Protein AF-A0A833U355-F1 (afdb_monomer_lite)

Sequence (125 aa):
MCLQNFPCQEVERHNKPEVELKTSPELLLNPVKQADELENILTKKFLRFLSMRAEAFQVLRRKPVQGYDISFLITNYHYEDMQKHKLIDFIVQFMEDIEKEISELKMSVNTRGRLVATEFLKQFI

pLDDT: mean 73.48, std 21.96, range [26.72, 98.25]

Organism: Juglans regia (NCBI:txid51240)

Structure (mmCIF, N/CA/C/O backbone):
data_AF-A0A833U355-F1
#
_entry.id   AF-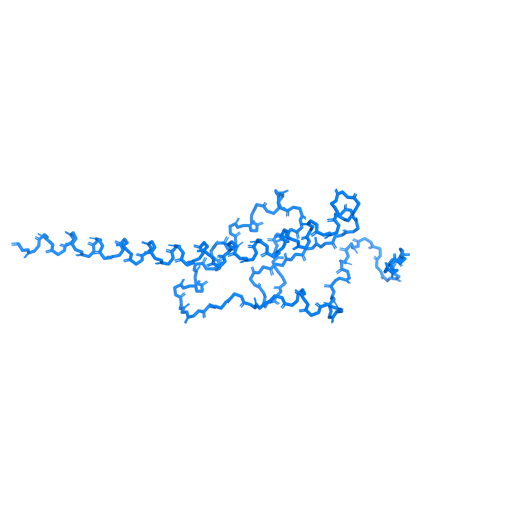A0A833U355-F1
#
loop_
_atom_site.group_PDB
_atom_site.id
_atom_site.type_symbol
_atom_site.label_atom_id
_atom_site.label_alt_id
_atom_site.label_comp_id
_atom_site.label_asym_id
_atom_site.label_entity_id
_atom_site.label_seq_id
_atom_site.pdbx_PDB_ins_code
_atom_site.Cartn_x
_atom_site.Cartn_y
_atom_site.Cartn_z
_atom_site.occupancy
_atom_site.B_iso_or_equiv
_atom_site.auth_seq_id
_atom_site.auth_comp_id
_atom_site.auth_asym_id
_atom_site.auth_atom_id
_atom_site.pdbx_PDB_model_num
ATOM 1 N N . MET A 1 1 ? 26.943 -2.137 -17.969 1.00 32.09 1 MET A N 1
ATOM 2 C CA . MET A 1 1 ? 26.145 -3.352 -17.692 1.00 32.09 1 MET A CA 1
ATOM 3 C C . MET A 1 1 ? 25.276 -3.603 -18.902 1.00 32.09 1 MET A C 1
ATOM 5 O O . MET A 1 1 ? 24.464 -2.752 -19.234 1.00 32.09 1 MET A O 1
ATOM 9 N N . CYS A 1 2 ? 25.565 -4.690 -19.607 1.00 26.72 2 CYS A N 1
ATOM 10 C CA . CYS A 1 2 ? 25.063 -4.991 -20.939 1.00 26.72 2 CYS A CA 1
ATOM 11 C C . CYS A 1 2 ? 23.703 -5.685 -20.848 1.00 26.72 2 CYS A C 1
ATOM 13 O O . CYS A 1 2 ? 23.641 -6.836 -20.430 1.00 26.72 2 CYS A O 1
ATOM 15 N N . LEU A 1 3 ? 22.639 -5.006 -21.265 1.00 37.75 3 LEU A N 1
ATOM 16 C CA . LEU A 1 3 ? 21.424 -5.662 -21.731 1.00 37.75 3 LEU A CA 1
ATOM 17 C C . LEU A 1 3 ? 21.263 -5.241 -23.191 1.00 37.75 3 LEU A C 1
ATOM 19 O O . LEU A 1 3 ? 21.013 -4.075 -23.486 1.00 37.75 3 LEU A O 1
ATOM 23 N N . GLN A 1 4 ? 21.544 -6.170 -24.104 1.00 30.98 4 GLN A N 1
ATOM 24 C CA . GLN A 1 4 ? 21.176 -6.024 -25.509 1.00 30.98 4 GLN A CA 1
ATOM 25 C C . GLN A 1 4 ? 19.670 -6.266 -25.644 1.00 30.98 4 GLN A C 1
ATOM 27 O O . GLN A 1 4 ? 19.105 -7.065 -24.901 1.00 30.98 4 GLN A O 1
ATOM 32 N N . ASN A 1 5 ? 19.035 -5.586 -26.602 1.00 35.09 5 ASN A N 1
ATOM 33 C CA . ASN A 1 5 ? 17.666 -5.876 -27.026 1.00 35.09 5 ASN A CA 1
ATOM 34 C C . ASN A 1 5 ? 17.588 -7.348 -27.460 1.00 35.09 5 ASN A C 1
ATOM 36 O O . ASN A 1 5 ? 18.090 -7.699 -28.527 1.00 35.09 5 ASN A O 1
ATOM 40 N N . PHE A 1 6 ? 16.979 -8.199 -26.637 1.00 37.41 6 PHE A N 1
ATOM 41 C CA . PHE A 1 6 ? 16.604 -9.551 -27.030 1.00 37.41 6 PHE A CA 1
ATOM 42 C C . PHE A 1 6 ? 15.165 -9.506 -27.554 1.00 37.41 6 PHE A C 1
ATOM 44 O O . PHE A 1 6 ? 14.240 -9.267 -26.776 1.00 37.41 6 PHE A O 1
ATOM 51 N N . PRO A 1 7 ? 14.938 -9.674 -28.868 1.00 31.16 7 PRO A N 1
ATOM 52 C CA . PRO A 1 7 ? 13.587 -9.841 -29.377 1.00 31.16 7 PRO A CA 1
ATOM 53 C C . PRO A 1 7 ? 13.011 -11.156 -28.830 1.00 31.16 7 PRO A C 1
ATOM 55 O O . PRO A 1 7 ? 13.600 -12.221 -29.001 1.00 31.16 7 PRO A O 1
ATOM 58 N N . CYS A 1 8 ? 11.864 -11.053 -28.153 1.00 33.50 8 CYS A N 1
ATOM 59 C CA . CYS A 1 8 ? 11.072 -12.161 -27.611 1.00 33.50 8 CYS A CA 1
ATOM 60 C C . CYS A 1 8 ? 10.928 -13.302 -28.638 1.00 33.50 8 CYS A C 1
ATOM 62 O O . CYS A 1 8 ? 10.404 -13.075 -29.728 1.00 33.50 8 CYS A O 1
ATOM 64 N N . GLN A 1 9 ? 11.382 -14.516 -28.301 1.00 38.03 9 GLN A N 1
ATOM 65 C CA . GLN A 1 9 ? 11.464 -15.638 -29.249 1.00 38.03 9 GLN A CA 1
ATOM 66 C C . GLN A 1 9 ? 10.299 -16.640 -29.217 1.00 38.03 9 GLN A C 1
ATOM 68 O O . GLN A 1 9 ? 10.327 -17.567 -30.017 1.00 38.03 9 GLN A O 1
ATOM 73 N N . GLU A 1 10 ? 9.254 -16.474 -28.392 1.00 36.31 10 GLU A N 1
ATOM 74 C CA . GLU A 1 10 ? 8.178 -17.489 -28.356 1.00 36.31 10 GLU A CA 1
ATOM 75 C C . GLU A 1 10 ? 6.722 -17.008 -28.342 1.00 36.31 10 GLU A C 1
ATOM 77 O O . GLU A 1 10 ? 5.842 -17.850 -28.492 1.00 36.31 10 GLU A O 1
ATOM 82 N N . VAL A 1 11 ? 6.387 -15.714 -28.234 1.00 34.28 11 VAL A N 1
ATOM 83 C CA . VAL A 1 11 ? 4.968 -15.307 -28.326 1.00 34.28 11 VAL A CA 1
ATOM 84 C C . VAL A 1 11 ? 4.819 -13.885 -28.868 1.00 3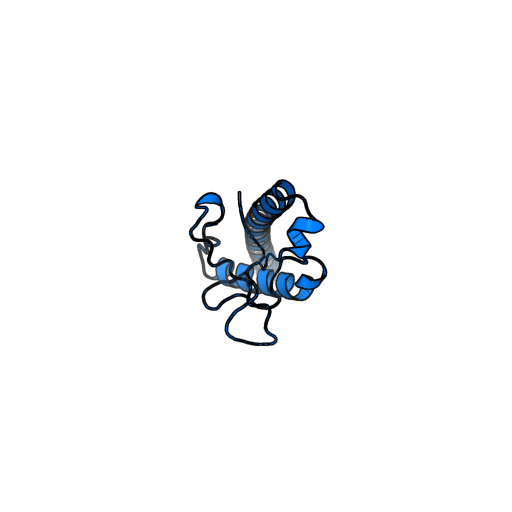4.28 11 VAL A C 1
ATOM 86 O O . VAL A 1 11 ? 5.085 -12.903 -28.171 1.00 34.28 11 VAL A O 1
ATOM 89 N N . GLU A 1 12 ? 4.327 -13.765 -30.103 1.00 31.88 12 GLU A N 1
ATOM 90 C CA . GLU A 1 12 ? 3.802 -12.510 -30.638 1.00 31.88 12 GLU A CA 1
ATOM 91 C C . GLU A 1 12 ? 2.774 -11.904 -29.654 1.00 31.88 12 GLU A C 1
ATOM 93 O O . GLU A 1 12 ? 1.790 -12.539 -29.276 1.00 31.88 12 GLU A O 1
ATOM 98 N N . ARG A 1 13 ? 2.979 -10.633 -29.280 1.00 35.62 13 ARG A N 1
ATOM 99 C CA . ARG A 1 13 ? 2.019 -9.747 -28.581 1.00 35.62 13 ARG A CA 1
ATOM 100 C C . ARG A 1 13 ? 1.817 -9.888 -27.068 1.00 35.62 13 ARG A C 1
ATOM 102 O O . ARG A 1 13 ? 0.751 -9.517 -26.587 1.00 35.62 13 ARG A O 1
ATOM 109 N N . HIS A 1 14 ? 2.820 -10.271 -26.281 1.00 30.09 14 HIS A N 1
ATOM 110 C CA . HIS A 1 14 ? 2.817 -9.889 -24.861 1.00 30.09 14 HIS A CA 1
ATOM 111 C C . HIS A 1 14 ? 4.186 -9.377 -24.425 1.00 30.09 14 HIS A C 1
ATOM 113 O O . HIS A 1 14 ? 5.164 -10.116 -24.411 1.00 30.09 14 HIS A O 1
ATOM 119 N N . ASN A 1 15 ? 4.229 -8.105 -24.027 1.00 34.22 15 ASN A N 1
ATOM 120 C CA . ASN A 1 15 ? 5.345 -7.506 -23.304 1.00 34.22 15 ASN A CA 1
ATOM 121 C C . ASN A 1 15 ? 5.380 -8.163 -21.908 1.00 34.22 15 ASN A C 1
ATOM 123 O O . ASN A 1 15 ? 4.758 -7.669 -20.967 1.00 34.22 15 ASN A O 1
ATOM 127 N N . LYS A 1 16 ? 5.986 -9.352 -21.791 1.00 36.09 16 LYS A N 1
ATOM 128 C CA . LYS A 1 16 ? 6.274 -9.986 -20.499 1.00 36.09 16 LYS A CA 1
ATOM 129 C C . LYS A 1 16 ? 7.595 -9.396 -20.004 1.00 36.09 16 LYS A C 1
ATOM 131 O O . LYS A 1 16 ? 8.628 -9.691 -20.589 1.00 36.09 16 LYS A O 1
ATOM 136 N N . PRO A 1 17 ? 7.586 -8.537 -18.980 1.00 35.72 17 PRO A N 1
ATOM 137 C CA . PRO A 1 17 ? 8.819 -7.980 -18.447 1.00 35.72 17 PRO A CA 1
ATOM 138 C C . PRO A 1 17 ? 9.625 -9.068 -17.738 1.00 35.72 17 PRO A C 1
ATOM 140 O O . PRO A 1 17 ? 9.213 -9.581 -16.699 1.00 35.72 17 PRO A O 1
ATOM 143 N N . GLU A 1 18 ? 10.780 -9.396 -18.304 1.00 40.31 18 GLU A N 1
ATOM 144 C CA . GLU A 1 18 ? 11.759 -10.379 -17.822 1.00 40.31 18 GLU A CA 1
ATOM 145 C C . GLU A 1 18 ? 12.550 -9.893 -16.591 1.00 40.31 18 GLU A C 1
ATOM 147 O O . GLU A 1 18 ? 13.760 -10.075 -16.489 1.00 40.31 18 GLU A O 1
ATOM 152 N N . VAL A 1 19 ? 11.886 -9.269 -15.617 1.00 43.12 19 VAL A N 1
ATOM 153 C CA . VAL A 1 19 ? 12.514 -8.912 -14.335 1.00 43.12 19 VAL A CA 1
ATOM 154 C C . VAL A 1 19 ? 12.065 -9.905 -13.266 1.00 43.12 19 VAL A C 1
ATOM 156 O O . VAL A 1 19 ? 11.447 -9.570 -12.264 1.00 43.12 19 VAL A O 1
ATOM 159 N N . GLU A 1 20 ? 12.437 -11.164 -13.489 1.00 41.94 20 GLU A N 1
ATOM 160 C CA . GLU A 1 20 ? 12.792 -12.099 -12.419 1.00 41.94 20 GLU A CA 1
ATOM 161 C C . GLU A 1 20 ? 14.269 -11.857 -12.039 1.00 41.94 20 GLU A C 1
ATOM 163 O O . GLU A 1 20 ? 15.115 -12.746 -12.122 1.00 41.94 20 GLU A O 1
ATOM 168 N N . LEU A 1 21 ? 14.640 -10.620 -11.674 1.00 41.22 21 LEU A N 1
ATOM 169 C CA . LEU A 1 21 ? 16.014 -10.326 -11.254 1.00 41.22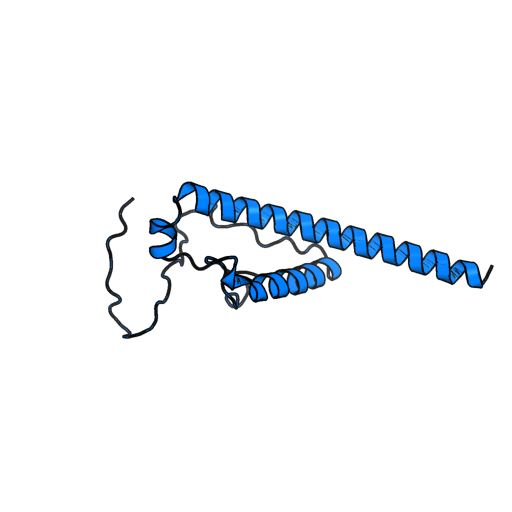 21 LEU A CA 1
ATOM 170 C C . LEU A 1 21 ? 16.243 -10.832 -9.821 1.00 41.22 21 LEU A C 1
ATOM 172 O O . LEU A 1 21 ? 16.126 -10.095 -8.847 1.00 41.22 21 LEU A O 1
ATOM 176 N N . LYS A 1 22 ? 16.704 -12.081 -9.708 1.00 38.50 22 LYS A N 1
ATOM 177 C CA . LYS A 1 22 ? 17.540 -12.539 -8.578 1.00 38.50 22 LYS A CA 1
ATOM 178 C C . LYS A 1 22 ? 18.968 -11.960 -8.628 1.00 38.50 22 LYS A C 1
ATOM 180 O O . LYS A 1 22 ? 19.828 -12.361 -7.853 1.00 38.50 22 LYS A O 1
ATOM 185 N N . THR A 1 23 ? 19.244 -11.038 -9.550 1.00 37.41 23 THR A N 1
ATOM 186 C CA . THR A 1 23 ? 20.595 -10.579 -9.907 1.00 37.41 23 THR A CA 1
ATOM 187 C C . THR A 1 23 ? 21.084 -9.389 -9.077 1.00 37.41 23 THR A C 1
ATOM 189 O O . THR A 1 23 ? 22.232 -8.975 -9.218 1.00 37.41 23 THR A O 1
ATOM 192 N N . SER A 1 24 ? 20.248 -8.805 -8.213 1.00 36.28 24 SER A N 1
ATOM 193 C CA . SER A 1 24 ? 20.646 -7.683 -7.353 1.00 36.28 24 SER A CA 1
ATOM 194 C C . SER A 1 24 ? 20.003 -7.828 -5.971 1.00 36.28 24 SER A C 1
ATOM 196 O O . SER A 1 24 ? 18.820 -7.526 -5.829 1.00 36.28 24 SER A O 1
ATOM 198 N N . PRO A 1 25 ? 20.745 -8.297 -4.949 1.00 40.50 25 PRO A N 1
ATOM 199 C CA . PRO A 1 25 ? 20.209 -8.485 -3.598 1.00 40.50 25 PRO A CA 1
ATOM 200 C C . PRO A 1 25 ? 19.701 -7.185 -2.951 1.00 40.50 25 PRO A C 1
ATOM 202 O O . PRO A 1 25 ? 18.897 -7.249 -2.034 1.00 40.50 25 PRO A O 1
ATOM 205 N N . GLU A 1 26 ? 20.091 -6.019 -3.470 1.00 38.94 26 GLU A N 1
ATOM 206 C CA . GLU A 1 26 ? 19.597 -4.696 -3.051 1.00 38.94 26 GLU A CA 1
ATOM 207 C C . GLU A 1 26 ? 18.142 -4.417 -3.477 1.00 38.94 26 GLU A C 1
ATOM 209 O O . GLU A 1 26 ? 17.476 -3.576 -2.884 1.00 38.94 26 GLU A O 1
ATOM 214 N N . LEU A 1 27 ? 17.630 -5.130 -4.490 1.00 41.03 27 LEU A N 1
ATOM 215 C CA . LEU A 1 27 ? 16.243 -5.015 -4.967 1.00 41.03 27 LEU A CA 1
ATOM 216 C C . LEU A 1 27 ? 15.305 -6.044 -4.316 1.00 41.03 27 LEU A C 1
ATOM 218 O O . LEU A 1 27 ? 14.091 -5.990 -4.523 1.00 41.03 27 LEU A O 1
ATOM 222 N N . LEU A 1 28 ? 15.849 -6.976 -3.524 1.00 45.66 28 LEU A N 1
ATOM 223 C CA . LEU A 1 28 ? 15.066 -7.843 -2.645 1.00 45.66 28 LEU A CA 1
ATOM 224 C C . LEU A 1 28 ? 14.677 -7.039 -1.405 1.00 45.66 28 LEU A C 1
ATOM 226 O O . LEU A 1 28 ? 15.245 -7.189 -0.327 1.00 45.66 28 LEU A O 1
ATOM 230 N N . LEU A 1 29 ? 13.708 -6.150 -1.585 1.00 49.91 29 LEU A N 1
ATOM 231 C CA . LEU A 1 29 ? 13.101 -5.431 -0.479 1.00 49.91 29 LEU A CA 1
ATOM 232 C C . LEU A 1 29 ? 12.383 -6.438 0.420 1.00 49.91 29 LEU A C 1
ATOM 234 O O . LEU A 1 29 ? 11.671 -7.327 -0.060 1.00 49.91 29 LEU A O 1
ATOM 238 N N . ASN A 1 30 ? 12.594 -6.313 1.730 1.00 46.00 30 ASN A N 1
ATOM 239 C CA . ASN A 1 30 ? 11.908 -7.158 2.693 1.00 46.00 30 ASN A CA 1
ATOM 240 C C . ASN A 1 30 ? 10.389 -6.991 2.513 1.00 46.00 30 ASN A C 1
ATOM 242 O O . ASN A 1 30 ? 9.920 -5.868 2.312 1.00 46.00 30 ASN A O 1
ATOM 246 N N . PRO A 1 31 ? 9.605 -8.081 2.573 1.00 54.12 31 PRO A N 1
ATOM 247 C CA . PRO A 1 31 ? 8.156 -7.959 2.597 1.00 54.12 31 PRO A CA 1
ATOM 248 C C . PRO A 1 31 ? 7.751 -7.049 3.761 1.00 54.12 31 PRO A C 1
ATOM 250 O O . PRO A 1 31 ? 8.321 -7.163 4.850 1.00 54.12 31 PRO A O 1
ATOM 253 N N . VAL A 1 32 ? 6.774 -6.163 3.524 1.00 57.66 32 VAL A N 1
ATOM 254 C CA . VAL A 1 32 ? 6.214 -5.278 4.556 1.00 57.66 32 VAL A CA 1
ATOM 255 C C . VAL A 1 32 ? 5.868 -6.143 5.766 1.00 57.66 32 VAL A C 1
ATOM 257 O O . VAL A 1 32 ? 5.061 -7.072 5.661 1.00 57.66 32 VAL A O 1
ATOM 260 N N . LYS A 1 33 ? 6.535 -5.896 6.898 1.00 60.44 33 LYS A N 1
ATOM 261 C CA . LYS A 1 33 ? 6.398 -6.728 8.097 1.00 60.44 33 LYS A CA 1
ATOM 262 C C . LYS A 1 33 ? 5.022 -6.517 8.714 1.00 60.44 33 LYS A C 1
ATOM 264 O O . LYS A 1 33 ? 4.855 -5.652 9.553 1.00 60.44 33 LYS A O 1
ATOM 269 N N . GLN A 1 34 ? 4.052 -7.342 8.343 1.00 64.00 34 GLN A N 1
ATOM 270 C CA . GLN A 1 34 ? 2.723 -7.320 8.952 1.00 64.00 34 GLN A CA 1
ATOM 271 C C . GLN A 1 34 ? 2.793 -7.940 10.354 1.00 64.00 34 GLN A C 1
ATOM 273 O O . GLN A 1 34 ? 2.723 -9.160 10.507 1.00 64.00 34 GLN A O 1
ATOM 278 N N . ALA A 1 35 ? 2.978 -7.099 11.374 1.00 71.31 35 ALA A N 1
ATOM 279 C CA . ALA A 1 35 ? 3.136 -7.544 12.759 1.00 71.31 35 ALA A CA 1
ATOM 280 C C . ALA A 1 35 ? 1.824 -8.039 13.399 1.00 71.31 35 ALA A C 1
ATOM 282 O O . ALA A 1 35 ? 1.864 -8.867 14.309 1.00 71.31 35 ALA A O 1
ATOM 283 N N . ASP A 1 36 ? 0.669 -7.550 12.935 1.00 85.38 36 ASP A N 1
ATOM 284 C CA . ASP A 1 36 ? -0.652 -7.952 13.427 1.00 85.38 36 ASP A CA 1
ATOM 285 C C . ASP A 1 36 ? -1.754 -7.890 12.348 1.00 85.38 36 ASP A C 1
ATOM 287 O O . ASP A 1 36 ? -1.540 -7.467 11.208 1.00 85.38 36 ASP A O 1
ATOM 291 N N . GLU A 1 37 ? -2.952 -8.368 12.702 1.00 89.31 37 GLU A N 1
ATOM 292 C CA . GLU A 1 37 ? -4.105 -8.437 11.796 1.00 89.31 37 GLU A CA 1
ATOM 293 C C . GLU A 1 37 ? -4.587 -7.049 11.343 1.00 89.31 37 GLU A C 1
ATOM 295 O O . GLU A 1 37 ? -4.953 -6.876 10.176 1.00 89.31 37 GLU A O 1
ATOM 300 N N . LEU A 1 38 ? -4.550 -6.049 12.232 1.00 89.12 38 LEU A N 1
ATOM 301 C CA . LEU A 1 38 ? -4.921 -4.674 11.894 1.00 89.12 38 LEU A CA 1
ATOM 302 C C . LEU A 1 38 ? -3.983 -4.130 10.817 1.00 89.12 38 LEU A C 1
ATOM 304 O O . LEU A 1 38 ? -4.441 -3.593 9.809 1.00 89.12 38 LEU A O 1
ATOM 308 N N . GLU A 1 39 ? -2.683 -4.314 11.006 1.00 88.19 39 GLU A N 1
ATOM 309 C CA . GLU A 1 39 ? -1.654 -3.892 10.068 1.00 88.19 39 GLU A CA 1
ATOM 310 C C . GLU A 1 39 ? -1.805 -4.593 8.717 1.00 88.19 39 GLU A C 1
ATOM 312 O O . GLU A 1 39 ? -1.819 -3.925 7.690 1.00 88.19 39 GLU A O 1
ATOM 317 N N . ASN A 1 40 ? -2.075 -5.902 8.701 1.00 87.56 40 ASN A N 1
ATOM 318 C CA . ASN A 1 40 ? -2.364 -6.643 7.468 1.00 87.56 40 ASN A CA 1
ATOM 319 C C . ASN A 1 40 ? -3.556 -6.046 6.692 1.00 87.56 40 ASN A C 1
ATOM 321 O O . ASN A 1 40 ? -3.491 -5.833 5.476 1.00 87.56 40 ASN A O 1
ATOM 325 N N . ILE A 1 41 ? -4.650 -5.723 7.388 1.00 91.44 41 ILE A N 1
ATOM 326 C CA . ILE A 1 41 ? -5.828 -5.102 6.768 1.00 91.44 41 ILE A CA 1
ATOM 327 C C . ILE A 1 41 ? -5.497 -3.701 6.238 1.00 91.44 41 ILE A C 1
ATOM 329 O O . ILE A 1 41 ? -5.925 -3.356 5.129 1.00 91.44 41 ILE A O 1
ATOM 333 N N . LEU A 1 42 ? -4.751 -2.900 7.005 1.00 92.44 42 LEU A N 1
ATOM 334 C CA . LEU A 1 42 ? -4.327 -1.559 6.603 1.00 92.44 42 LEU A CA 1
ATOM 335 C C . LEU A 1 42 ? -3.428 -1.620 5.366 1.00 92.44 42 LEU A C 1
ATOM 337 O O . LEU A 1 42 ? -3.745 -0.970 4.369 1.00 92.44 42 LEU A O 1
ATOM 341 N N . THR A 1 43 ? -2.396 -2.467 5.377 1.00 88.94 43 T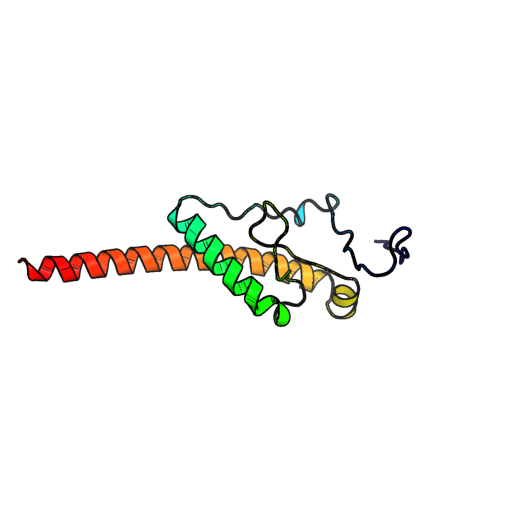HR A N 1
ATOM 342 C CA . THR A 1 43 ? -1.480 -2.693 4.252 1.00 88.94 43 THR A CA 1
ATOM 343 C C . THR A 1 43 ? -2.244 -3.094 2.997 1.00 88.94 43 THR A C 1
ATOM 345 O O . THR A 1 43 ? -2.125 -2.433 1.965 1.00 88.94 43 THR A O 1
ATOM 348 N N . LYS A 1 44 ? -3.122 -4.101 3.076 1.00 89.00 44 LYS A N 1
ATOM 349 C CA . LYS A 1 44 ? -3.922 -4.546 1.921 1.00 89.00 44 LYS A CA 1
ATOM 350 C C . LYS A 1 44 ? -4.825 -3.451 1.361 1.00 89.00 44 LYS A C 1
ATOM 352 O O . LYS A 1 44 ? -4.942 -3.316 0.143 1.00 89.00 44 LYS A O 1
ATOM 357 N N . LYS A 1 45 ? -5.499 -2.681 2.220 1.00 91.06 45 LYS A N 1
ATOM 358 C CA . LYS A 1 45 ? -6.394 -1.598 1.775 1.00 91.06 45 LYS A CA 1
ATOM 359 C C . LYS A 1 45 ? -5.612 -0.445 1.151 1.00 91.06 45 LYS A C 1
ATOM 361 O O . LYS A 1 45 ? -6.014 0.046 0.097 1.00 91.06 45 LYS A O 1
ATOM 366 N N . PHE A 1 46 ? -4.510 -0.050 1.778 1.00 91.00 46 PHE A N 1
ATOM 367 C CA . PHE A 1 46 ? -3.664 1.044 1.321 1.00 91.00 46 PHE A CA 1
ATOM 368 C C . PHE A 1 46 ? -2.991 0.722 -0.017 1.00 91.00 46 PHE A C 1
ATOM 370 O O . PHE A 1 46 ? -3.128 1.479 -0.977 1.00 91.00 46 PHE A O 1
ATOM 377 N N . LEU A 1 47 ? -2.368 -0.453 -0.135 1.00 88.06 47 LEU A N 1
ATOM 378 C CA . LEU A 1 47 ? -1.712 -0.879 -1.373 1.00 88.06 47 LEU A CA 1
ATOM 379 C C . LEU A 1 47 ? -2.717 -1.078 -2.511 1.00 88.06 47 LEU A C 1
ATOM 381 O O . LEU A 1 47 ? -2.463 -0.647 -3.633 1.00 88.06 47 LEU A O 1
ATOM 385 N N . ARG A 1 48 ? -3.910 -1.621 -2.225 1.00 87.44 48 ARG A N 1
ATOM 386 C CA . ARG A 1 48 ? -4.992 -1.704 -3.220 1.00 87.44 48 ARG A CA 1
ATOM 387 C C . ARG A 1 48 ? -5.381 -0.326 -3.754 1.00 87.44 48 ARG A C 1
ATOM 389 O O . ARG A 1 48 ? -5.618 -0.187 -4.951 1.00 87.44 48 ARG A O 1
ATOM 396 N N . PHE A 1 49 ? -5.460 0.676 -2.884 1.00 89.75 49 PHE A N 1
ATOM 397 C CA . PHE A 1 49 ? -5.755 2.047 -3.282 1.00 89.75 49 PHE A CA 1
ATOM 398 C C . PHE A 1 49 ? -4.627 2.665 -4.118 1.00 89.75 49 PHE A C 1
ATOM 400 O O . PHE A 1 49 ? -4.905 3.297 -5.137 1.00 89.75 49 PHE A O 1
ATOM 407 N N . LEU A 1 50 ? -3.363 2.430 -3.754 1.00 87.00 50 LEU A N 1
ATOM 408 C CA . LEU A 1 50 ? -2.216 2.869 -4.555 1.00 87.00 50 LEU A CA 1
ATOM 409 C C . LEU A 1 50 ? -2.209 2.222 -5.945 1.00 87.00 50 LEU A C 1
ATOM 411 O O . LEU A 1 50 ? -2.018 2.919 -6.942 1.00 87.00 50 LEU A O 1
ATOM 415 N N . SER A 1 51 ? -2.523 0.928 -6.050 1.00 81.81 51 SER A N 1
ATOM 416 C CA . SER A 1 51 ? -2.641 0.240 -7.342 1.00 81.81 51 SER A CA 1
ATOM 417 C C . SER A 1 51 ? -3.749 0.808 -8.238 1.00 81.81 51 SER A C 1
ATOM 419 O O . SER A 1 51 ? -3.623 0.746 -9.462 1.00 81.81 51 SER A O 1
ATOM 421 N N . MET A 1 52 ? -4.805 1.413 -7.675 1.00 85.00 52 MET A N 1
ATOM 422 C CA . MET A 1 52 ? -5.823 2.127 -8.468 1.00 85.00 52 MET A CA 1
ATOM 423 C C . MET A 1 52 ? -5.279 3.406 -9.117 1.00 85.00 52 MET A C 1
ATOM 425 O O . MET A 1 52 ? -5.857 3.892 -10.084 1.00 85.00 52 MET A O 1
ATOM 429 N N . ARG A 1 53 ? -4.170 3.944 -8.602 1.00 85.50 53 ARG A N 1
ATOM 430 C CA . ARG A 1 53 ? -3.499 5.156 -9.091 1.00 85.50 53 ARG A CA 1
ATOM 431 C C . ARG A 1 53 ? -2.205 4.847 -9.842 1.00 85.50 53 ARG A C 1
ATOM 433 O O . ARG A 1 53 ? -1.397 5.743 -10.063 1.00 85.50 53 ARG A O 1
ATOM 440 N N . ALA A 1 54 ? -2.020 3.600 -10.273 1.00 80.19 54 ALA A N 1
ATOM 441 C CA . ALA A 1 54 ? -0.832 3.160 -11.001 1.00 80.19 54 ALA A CA 1
ATOM 442 C C . ALA A 1 54 ? -0.576 3.932 -12.313 1.00 80.19 54 ALA A C 1
ATOM 444 O O . ALA A 1 54 ? 0.527 3.893 -12.829 1.00 80.19 54 ALA A O 1
ATOM 445 N N . GLU A 1 55 ? -1.549 4.667 -12.858 1.00 76.00 55 GLU A N 1
ATOM 446 C CA . GLU A 1 55 ? -1.303 5.553 -14.010 1.00 76.00 55 GLU A CA 1
ATOM 447 C C . GLU A 1 55 ? -0.399 6.746 -13.660 1.00 76.00 55 GLU A C 1
ATOM 449 O O . GLU A 1 55 ? 0.390 7.177 -14.495 1.00 76.00 55 GLU A O 1
ATOM 454 N N . ALA A 1 56 ? -0.468 7.244 -12.420 1.00 79.31 56 ALA A N 1
ATOM 455 C CA . ALA A 1 56 ? 0.432 8.286 -11.925 1.00 79.31 56 ALA A CA 1
ATOM 456 C C . ALA A 1 56 ? 1.818 7.726 -11.561 1.00 79.31 56 ALA A C 1
ATOM 458 O O . ALA A 1 56 ? 2.817 8.434 -11.629 1.00 79.31 56 ALA A O 1
ATOM 459 N N . PHE A 1 57 ? 1.877 6.442 -11.200 1.00 74.31 57 PHE A N 1
ATOM 460 C CA . PHE A 1 57 ? 3.103 5.723 -10.872 1.00 74.31 57 PHE A CA 1
ATOM 461 C C . PHE A 1 57 ? 3.418 4.736 -11.996 1.00 74.31 57 PHE A C 1
ATOM 463 O O . PHE A 1 57 ? 3.148 3.549 -11.855 1.00 74.31 57 PHE A O 1
ATOM 470 N N . GLN A 1 58 ? 3.975 5.218 -13.111 1.00 76.94 58 GLN A N 1
ATOM 471 C CA . GLN A 1 58 ? 4.172 4.443 -14.353 1.00 76.94 58 GLN A CA 1
ATOM 472 C C . GLN A 1 58 ? 4.836 3.064 -14.157 1.00 76.94 58 GLN A C 1
ATOM 474 O O . GLN A 1 58 ? 4.571 2.126 -14.907 1.00 76.94 58 GLN A O 1
ATOM 479 N N . VAL A 1 59 ? 5.664 2.920 -13.119 1.00 83.56 59 VAL A N 1
ATOM 480 C CA . VAL A 1 59 ? 6.364 1.674 -12.777 1.00 83.56 59 VAL A CA 1
ATOM 481 C C . VAL A 1 59 ? 5.560 0.714 -11.893 1.00 83.56 59 VAL A C 1
ATOM 483 O O . VAL A 1 59 ? 6.020 -0.391 -11.621 1.00 83.56 59 VAL A O 1
ATOM 486 N N . LEU A 1 60 ? 4.372 1.089 -11.419 1.00 84.31 60 LEU A N 1
ATOM 487 C CA . LEU A 1 60 ? 3.532 0.276 -10.540 1.00 84.31 60 LEU A CA 1
ATOM 488 C C . LEU A 1 60 ? 2.583 -0.619 -11.350 1.00 84.31 60 LEU A C 1
ATOM 490 O O . LEU A 1 60 ? 1.899 -0.172 -12.272 1.00 84.31 60 LEU A O 1
ATOM 494 N N . ARG A 1 61 ? 2.458 -1.898 -10.979 1.00 83.25 61 ARG A N 1
ATOM 495 C CA . ARG A 1 61 ? 1.447 -2.778 -11.586 1.00 83.25 61 ARG A CA 1
ATOM 496 C C . ARG A 1 61 ? 0.067 -2.494 -10.989 1.00 83.25 61 ARG A C 1
ATOM 498 O O . ARG A 1 61 ? -0.107 -2.475 -9.774 1.00 83.25 61 ARG A O 1
ATOM 505 N N . ARG A 1 62 ? -0.954 -2.405 -11.851 1.00 84.75 62 ARG A N 1
ATOM 506 C CA . ARG A 1 62 ? -2.377 -2.308 -11.446 1.00 84.75 62 ARG A CA 1
ATOM 507 C C . ARG A 1 62 ? -2.852 -3.505 -10.617 1.00 84.75 62 ARG A C 1
ATOM 509 O O . ARG A 1 62 ? -3.805 -3.397 -9.854 1.00 84.75 62 ARG A O 1
ATOM 516 N N . LYS A 1 63 ? -2.212 -4.662 -10.805 1.00 82.19 63 LYS A N 1
ATOM 517 C CA . LYS A 1 63 ? -2.455 -5.887 -10.046 1.00 82.19 63 LYS A CA 1
ATOM 518 C C . LYS A 1 63 ? -1.109 -6.516 -9.674 1.00 82.19 63 LYS A C 1
ATOM 520 O O . LYS A 1 63 ? -0.301 -6.733 -10.584 1.00 82.19 63 LYS A O 1
ATOM 525 N N . PRO A 1 64 ? -0.861 -6.820 -8.390 1.00 81.25 64 PRO A N 1
ATOM 526 C CA . PRO A 1 64 ? 0.380 -7.458 -7.976 1.00 81.25 64 PRO A CA 1
ATOM 527 C C . PRO A 1 64 ? 0.477 -8.907 -8.478 1.00 81.25 64 PRO A C 1
ATOM 529 O O . PRO A 1 64 ? -0.503 -9.505 -8.938 1.00 81.25 64 PRO A O 1
ATOM 532 N N . VAL A 1 65 ? 1.690 -9.463 -8.445 1.00 80.44 65 VAL A N 1
ATOM 533 C CA . VAL A 1 65 ? 1.929 -10.899 -8.658 1.00 80.44 65 VAL A CA 1
ATOM 534 C C . VAL A 1 65 ? 1.291 -11.683 -7.507 1.00 80.44 65 VAL A C 1
ATOM 536 O O . VAL A 1 65 ? 1.167 -11.186 -6.391 1.00 80.44 65 VAL A O 1
ATOM 539 N N . GLN A 1 66 ? 0.856 -12.912 -7.779 1.00 74.75 66 GLN A N 1
ATOM 540 C CA . GLN A 1 66 ? 0.315 -13.788 -6.745 1.00 74.75 66 GLN A CA 1
ATOM 541 C C . GLN A 1 66 ? 1.330 -13.977 -5.606 1.00 74.75 66 GLN A C 1
ATOM 543 O O . GLN A 1 66 ? 2.501 -14.238 -5.859 1.00 74.75 66 GLN A O 1
ATOM 548 N N . GLY A 1 67 ? 0.867 -13.851 -4.361 1.00 75.94 67 GLY A N 1
ATOM 549 C CA . GLY A 1 67 ? 1.716 -13.959 -3.170 1.00 75.94 67 GLY A CA 1
ATOM 550 C C . GLY A 1 67 ? 2.386 -12.652 -2.737 1.00 75.94 67 GLY A C 1
ATOM 551 O O . GLY A 1 67 ? 3.046 -12.645 -1.705 1.00 75.94 67 GLY A O 1
ATOM 552 N N . TYR A 1 68 ? 2.185 -11.555 -3.473 1.00 78.12 68 TYR A N 1
ATOM 553 C CA . TYR A 1 68 ? 2.718 -10.236 -3.138 1.00 78.12 68 TYR A CA 1
ATOM 554 C C . TYR A 1 68 ? 1.593 -9.209 -2.999 1.00 78.12 68 TYR A C 1
ATOM 556 O O . TYR A 1 68 ? 0.600 -9.258 -3.727 1.00 78.12 68 TYR A O 1
ATOM 564 N N . ASP A 1 69 ? 1.771 -8.247 -2.093 1.00 75.88 69 ASP A N 1
ATOM 565 C CA . ASP A 1 69 ? 0.803 -7.162 -1.892 1.00 75.88 69 ASP A CA 1
ATOM 566 C C . ASP A 1 69 ? 0.998 -6.002 -2.889 1.00 75.88 69 ASP A C 1
ATOM 568 O O . ASP A 1 69 ? 0.054 -5.280 -3.206 1.00 75.88 69 ASP A O 1
ATOM 572 N N . ILE A 1 70 ? 2.211 -5.846 -3.429 1.00 82.50 70 ILE A N 1
ATOM 573 C CA . ILE A 1 70 ? 2.572 -4.835 -4.429 1.00 82.50 70 ILE A CA 1
ATOM 574 C C . ILE A 1 70 ? 3.584 -5.403 -5.428 1.00 82.50 70 ILE A C 1
ATOM 576 O O . ILE A 1 70 ? 4.304 -6.359 -5.141 1.00 82.50 70 ILE A O 1
ATOM 580 N N . SER A 1 71 ? 3.620 -4.869 -6.648 1.00 82.81 71 SER A N 1
ATOM 581 C CA . SER A 1 71 ? 4.609 -5.273 -7.651 1.00 82.81 71 SER A CA 1
ATOM 582 C C . SER A 1 71 ? 4.920 -4.130 -8.601 1.00 82.81 71 SER A C 1
ATOM 584 O O . SER A 1 71 ? 4.011 -3.429 -9.050 1.00 82.81 71 SER A O 1
ATOM 586 N N . PHE A 1 72 ? 6.190 -4.010 -8.968 1.00 82.69 72 PHE A N 1
ATOM 587 C CA . PHE A 1 72 ? 6.663 -3.042 -9.947 1.00 82.69 72 PHE A CA 1
ATOM 588 C C . PHE A 1 72 ? 6.907 -3.714 -11.296 1.00 82.69 72 PHE A C 1
ATOM 590 O O . PHE A 1 72 ? 7.232 -4.898 -11.377 1.00 82.69 72 PHE A O 1
ATOM 597 N N . LEU A 1 73 ? 6.709 -2.952 -12.362 1.00 82.69 73 LEU A N 1
ATOM 598 C CA . LEU A 1 73 ? 7.015 -3.306 -13.733 1.00 82.69 73 LEU A CA 1
ATOM 599 C C . LEU A 1 73 ? 7.926 -2.221 -14.301 1.00 82.69 73 LEU A C 1
ATOM 601 O O . LEU A 1 73 ? 7.490 -1.116 -14.610 1.00 82.69 73 LEU A O 1
ATOM 605 N N . ILE A 1 74 ? 9.202 -2.561 -14.456 1.00 82.62 74 ILE A N 1
ATOM 606 C CA . ILE A 1 74 ? 10.204 -1.680 -15.047 1.00 82.62 74 ILE A CA 1
ATOM 607 C C . ILE A 1 74 ? 10.449 -2.136 -16.483 1.00 82.62 74 ILE A C 1
ATOM 609 O O . ILE A 1 74 ? 10.785 -3.293 -16.717 1.00 82.62 74 ILE A O 1
ATOM 613 N N . THR A 1 75 ? 10.240 -1.237 -17.443 1.00 80.69 75 THR A N 1
ATOM 614 C CA . THR A 1 75 ? 10.479 -1.480 -18.870 1.00 80.69 75 THR A CA 1
ATOM 615 C C . THR A 1 75 ? 11.642 -0.619 -19.354 1.00 80.69 75 THR A C 1
ATOM 617 O O . THR A 1 75 ? 12.041 0.324 -18.670 1.00 80.69 75 THR A O 1
ATOM 620 N N . ASN A 1 76 ? 12.157 -0.898 -20.554 1.00 77.62 76 ASN A N 1
ATOM 621 C CA . ASN A 1 76 ? 13.211 -0.081 -21.161 1.00 77.62 76 ASN A CA 1
ATOM 622 C C . ASN A 1 76 ? 12.784 1.386 -21.345 1.00 77.62 76 ASN A C 1
ATOM 624 O O . ASN A 1 76 ? 13.603 2.271 -21.138 1.00 77.62 76 ASN A O 1
ATOM 628 N N . TYR A 1 77 ? 11.498 1.659 -21.601 1.00 81.00 77 TYR A N 1
ATOM 629 C CA . TYR A 1 77 ? 10.976 3.029 -21.678 1.00 81.00 77 TYR A CA 1
ATOM 630 C C . TYR A 1 77 ? 11.175 3.813 -20.378 1.00 81.00 77 TYR A C 1
ATOM 632 O O . TYR A 1 77 ? 11.530 4.986 -20.413 1.00 81.00 77 TYR A O 1
ATOM 640 N N . HIS A 1 78 ? 11.014 3.162 -19.222 1.00 80.19 78 HIS A N 1
ATOM 641 C CA . HIS A 1 78 ? 11.266 3.810 -17.934 1.00 80.19 78 HIS A CA 1
ATOM 642 C C . HIS A 1 78 ? 12.752 4.136 -17.749 1.00 80.19 78 HIS A C 1
ATOM 644 O O . HIS A 1 78 ? 13.071 5.087 -17.057 1.00 80.19 78 HIS A O 1
ATOM 650 N N . TYR A 1 79 ? 13.662 3.374 -18.364 1.00 72.94 79 TYR A N 1
ATOM 651 C CA . TYR A 1 79 ? 15.103 3.641 -18.318 1.00 72.94 79 TYR A CA 1
ATOM 652 C C . TYR A 1 79 ? 15.536 4.745 -19.295 1.00 72.94 79 TYR A C 1
ATOM 654 O O . TYR A 1 79 ? 16.524 5.438 -19.054 1.00 72.94 79 TYR A O 1
ATOM 662 N N . GLU A 1 80 ? 14.823 4.886 -20.413 1.00 77.88 80 GLU A N 1
ATOM 663 C CA . GLU A 1 80 ? 15.040 5.961 -21.384 1.00 77.88 80 GLU A CA 1
ATOM 664 C C . GLU A 1 80 ? 14.539 7.309 -20.849 1.00 77.88 80 GLU A C 1
ATOM 666 O O . GLU A 1 80 ? 15.235 8.313 -20.989 1.00 77.88 80 GLU A O 1
ATOM 671 N N . ASP A 1 81 ? 13.373 7.322 -20.196 1.00 78.50 81 ASP A N 1
ATOM 672 C CA . ASP A 1 81 ? 12.763 8.537 -19.640 1.00 78.50 81 ASP A CA 1
ATOM 673 C C . ASP A 1 81 ? 13.301 8.884 -18.237 1.00 78.50 81 ASP A C 1
ATOM 675 O O . ASP A 1 81 ? 13.499 10.053 -17.894 1.00 78.50 81 ASP A O 1
ATOM 679 N N . MET A 1 82 ? 13.609 7.871 -17.416 1.00 77.62 82 MET A N 1
ATOM 680 C CA . MET A 1 82 ? 14.114 8.042 -16.050 1.00 77.62 82 MET A CA 1
ATOM 681 C C . MET A 1 82 ? 15.548 7.526 -15.911 1.00 77.62 82 MET A C 1
ATOM 683 O O . MET A 1 82 ? 15.890 6.405 -16.277 1.00 77.62 82 MET A O 1
ATOM 687 N N . GLN A 1 83 ? 16.410 8.324 -15.277 1.00 78.38 83 GLN A N 1
ATOM 688 C CA . GLN A 1 83 ? 17.767 7.886 -14.952 1.00 78.38 83 GLN A CA 1
ATOM 689 C C . GLN A 1 83 ? 17.734 6.710 -13.965 1.00 78.38 83 GLN A C 1
ATOM 691 O O . GLN A 1 83 ? 17.060 6.781 -12.938 1.00 78.38 83 GLN A O 1
ATOM 696 N N . LYS A 1 84 ? 18.537 5.667 -14.226 1.00 75.25 84 LYS A N 1
ATOM 697 C CA . LYS A 1 84 ? 18.604 4.439 -13.408 1.00 75.25 84 LYS A CA 1
ATOM 698 C C . LYS A 1 84 ? 18.636 4.693 -11.900 1.00 75.25 84 LYS A C 1
ATOM 700 O O . LYS A 1 84 ? 17.905 4.049 -11.161 1.00 75.25 84 LYS A O 1
ATOM 705 N N . HIS A 1 85 ? 19.513 5.595 -11.458 1.00 77.75 85 HIS A N 1
ATOM 706 C CA . HIS A 1 85 ? 19.694 5.885 -10.037 1.00 77.75 85 HIS A CA 1
ATOM 707 C C . HIS A 1 85 ? 18.409 6.451 -9.427 1.00 77.75 85 HIS A C 1
ATOM 709 O O . HIS A 1 85 ? 17.931 5.916 -8.440 1.00 77.75 85 HIS A O 1
ATOM 715 N N . LYS A 1 86 ? 17.763 7.408 -10.105 1.00 81.88 86 LYS A N 1
ATOM 716 C CA . LYS A 1 86 ? 16.498 8.001 -9.654 1.00 81.88 86 LYS A CA 1
ATOM 717 C C . LYS A 1 86 ? 15.375 6.981 -9.546 1.00 81.88 86 LYS A C 1
ATOM 719 O O . LYS A 1 86 ? 14.537 7.105 -8.665 1.00 81.88 86 LYS A O 1
ATOM 724 N N . LEU A 1 87 ? 15.341 5.991 -10.438 1.00 80.44 87 LEU A N 1
ATOM 725 C CA . LEU A 1 87 ? 14.336 4.933 -10.374 1.00 80.44 87 LEU A CA 1
ATOM 726 C C . LEU A 1 87 ? 14.540 4.031 -9.149 1.00 80.44 87 LEU A C 1
ATOM 728 O O . LEU A 1 87 ? 13.568 3.650 -8.503 1.00 80.44 87 LEU A O 1
ATOM 732 N N . ILE A 1 88 ? 15.793 3.703 -8.828 1.00 80.81 88 ILE A N 1
ATOM 733 C CA . ILE A 1 88 ? 16.128 2.929 -7.626 1.00 80.81 88 ILE A CA 1
ATOM 734 C C . ILE A 1 88 ? 15.794 3.747 -6.376 1.00 80.81 88 ILE A C 1
ATOM 736 O O . ILE A 1 88 ? 15.066 3.251 -5.521 1.00 80.81 88 ILE A O 1
ATOM 740 N N . ASP A 1 89 ? 16.239 5.005 -6.318 1.00 81.75 89 ASP A N 1
ATOM 741 C CA . ASP A 1 89 ? 15.961 5.919 -5.204 1.00 81.75 89 ASP A CA 1
ATOM 742 C C . ASP A 1 89 ? 14.451 6.071 -4.981 1.00 81.75 89 ASP A C 1
ATOM 744 O O . ASP A 1 89 ? 13.973 6.004 -3.851 1.00 81.75 89 ASP A O 1
ATOM 748 N N . PHE A 1 90 ? 13.680 6.195 -6.066 1.00 84.00 90 PHE A N 1
ATOM 749 C CA . PHE A 1 90 ? 12.223 6.234 -6.011 1.00 84.00 90 PHE A CA 1
ATOM 750 C C . PHE A 1 90 ? 11.633 4.960 -5.397 1.00 84.00 90 PHE A C 1
ATOM 752 O O . PHE A 1 90 ? 10.765 5.058 -4.537 1.00 84.00 90 PHE A O 1
ATOM 759 N N . ILE A 1 91 ? 12.077 3.770 -5.820 1.00 82.06 91 ILE A N 1
ATOM 760 C CA . ILE A 1 91 ? 11.550 2.498 -5.299 1.00 82.06 91 ILE A CA 1
ATOM 761 C C . ILE A 1 91 ? 11.879 2.338 -3.811 1.00 82.06 91 ILE A C 1
ATOM 763 O O . ILE A 1 91 ? 11.013 1.911 -3.048 1.00 82.06 91 ILE A O 1
ATOM 767 N N . VAL A 1 92 ? 13.098 2.696 -3.396 1.00 81.62 92 VAL A N 1
ATOM 768 C CA . VAL A 1 92 ? 13.515 2.648 -1.986 1.00 81.62 92 VAL A CA 1
ATOM 769 C C . VAL A 1 92 ? 12.667 3.606 -1.152 1.00 81.62 92 VAL A C 1
ATOM 771 O O . VAL A 1 92 ? 12.005 3.164 -0.214 1.00 81.62 92 VAL A O 1
ATOM 774 N N . GLN A 1 93 ? 12.595 4.879 -1.552 1.00 81.69 93 GLN A N 1
ATOM 775 C CA . GLN A 1 93 ? 11.799 5.889 -0.852 1.00 81.69 93 GLN A CA 1
ATOM 776 C C . GLN A 1 93 ? 10.322 5.490 -0.773 1.00 81.69 93 GLN A C 1
ATOM 778 O O . GLN A 1 93 ? 9.695 5.605 0.273 1.00 81.69 93 GLN A O 1
ATOM 783 N N . PHE A 1 94 ? 9.763 4.974 -1.866 1.00 84.44 94 PHE A N 1
ATOM 784 C CA . PHE A 1 94 ? 8.368 4.556 -1.916 1.00 84.44 94 PHE A CA 1
ATOM 785 C C . PHE A 1 94 ? 8.063 3.422 -0.925 1.00 84.44 94 PHE A C 1
ATOM 787 O O . PHE A 1 94 ? 6.995 3.412 -0.313 1.00 84.44 94 PHE A O 1
ATOM 794 N N . MET A 1 95 ? 8.984 2.471 -0.747 1.00 80.88 95 MET A N 1
ATOM 795 C CA . MET A 1 95 ? 8.820 1.405 0.244 1.00 80.88 95 MET A CA 1
ATOM 796 C C . MET A 1 95 ? 8.903 1.936 1.677 1.00 80.88 95 MET A C 1
ATOM 798 O O . MET A 1 95 ? 8.069 1.560 2.500 1.00 80.88 95 MET A O 1
ATOM 802 N N . GLU A 1 96 ? 9.849 2.834 1.961 1.00 83.12 96 GLU A N 1
ATOM 803 C CA . GLU A 1 96 ? 9.966 3.486 3.273 1.00 83.12 96 GLU A CA 1
ATOM 804 C C . GLU A 1 96 ? 8.712 4.308 3.612 1.00 83.12 96 GLU A C 1
ATOM 806 O O . GLU A 1 96 ? 8.178 4.220 4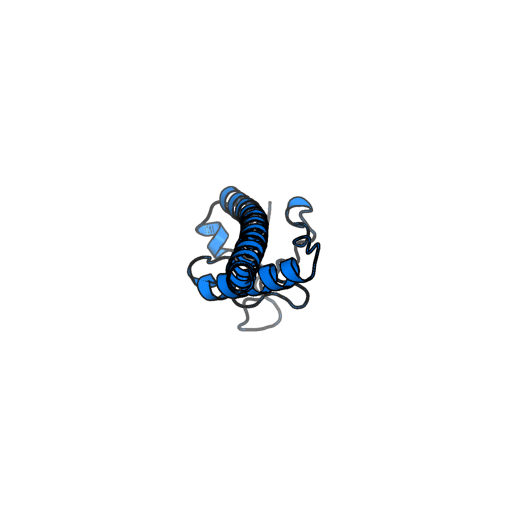.722 1.00 83.12 96 GLU A O 1
ATOM 811 N N . ASP A 1 97 ? 8.189 5.054 2.637 1.00 87.56 97 ASP A N 1
ATOM 812 C CA . ASP A 1 97 ? 6.980 5.862 2.795 1.00 87.56 97 ASP A CA 1
ATOM 813 C C . ASP A 1 97 ? 5.748 4.991 3.070 1.00 87.56 97 ASP A C 1
ATOM 815 O O . ASP A 1 97 ? 4.925 5.347 3.915 1.00 87.56 97 ASP A O 1
ATOM 819 N N . ILE A 1 98 ? 5.624 3.825 2.418 1.00 85.88 98 ILE A N 1
ATOM 820 C CA . ILE A 1 98 ? 4.548 2.868 2.717 1.00 85.88 98 ILE A CA 1
ATOM 821 C C . ILE A 1 98 ? 4.629 2.407 4.174 1.00 85.88 98 ILE A C 1
ATOM 823 O O . ILE A 1 98 ? 3.611 2.415 4.867 1.00 85.88 98 ILE A O 1
ATOM 827 N N . GLU A 1 99 ? 5.802 1.980 4.645 1.00 84.25 99 GLU A N 1
ATOM 828 C CA . GLU A 1 99 ? 5.957 1.480 6.018 1.00 84.25 99 GLU A CA 1
ATOM 829 C C . GLU A 1 99 ? 5.593 2.552 7.053 1.00 84.25 99 GLU A C 1
ATOM 831 O O . GLU A 1 99 ? 4.881 2.282 8.033 1.00 84.25 99 GLU A O 1
ATOM 836 N N . LYS A 1 100 ? 6.028 3.789 6.802 1.00 89.81 100 LYS A N 1
ATOM 837 C CA . LYS A 1 100 ? 5.705 4.938 7.642 1.00 89.81 100 LYS A CA 1
ATOM 838 C C . LYS A 1 100 ? 4.206 5.242 7.638 1.00 89.81 100 LYS A C 1
ATOM 840 O O . LYS A 1 100 ? 3.612 5.352 8.710 1.00 89.81 100 LYS A O 1
ATOM 845 N N . GLU A 1 101 ? 3.577 5.303 6.468 1.00 93.56 101 GLU A N 1
ATOM 846 C CA . GLU A 1 101 ? 2.147 5.607 6.337 1.00 93.56 101 GLU A CA 1
ATOM 847 C C . GLU A 1 101 ? 1.275 4.543 7.022 1.00 93.56 101 GLU A C 1
ATOM 849 O O . GLU A 1 101 ? 0.330 4.869 7.742 1.00 93.56 101 GLU A O 1
ATOM 854 N N . ILE A 1 102 ? 1.608 3.255 6.878 1.00 90.25 102 ILE A N 1
ATOM 855 C CA . ILE A 1 102 ? 0.891 2.175 7.574 1.00 90.25 102 ILE A CA 1
ATOM 856 C C . ILE A 1 102 ? 1.015 2.317 9.094 1.00 90.25 102 ILE A C 1
ATOM 858 O O . ILE A 1 102 ? 0.021 2.159 9.815 1.00 90.25 102 ILE A O 1
ATOM 862 N N . SER A 1 103 ? 2.205 2.666 9.582 1.00 91.25 103 SER A N 1
ATOM 863 C CA . SER A 1 103 ? 2.443 2.912 11.006 1.00 91.25 103 SER A CA 1
ATOM 864 C C . SER A 1 103 ? 1.611 4.095 11.522 1.00 91.25 103 SER A C 1
ATOM 866 O O . SER A 1 103 ? 0.971 3.999 12.576 1.00 91.25 103 SER A O 1
ATOM 868 N N . GLU A 1 104 ? 1.543 5.189 10.763 1.00 95.31 104 GLU A N 1
ATOM 869 C CA . GLU A 1 104 ? 0.725 6.364 11.089 1.00 95.31 104 GLU A CA 1
ATOM 870 C C . GLU A 1 104 ? -0.779 6.039 11.084 1.00 95.31 104 GLU A C 1
ATOM 872 O O . GLU A 1 104 ? -1.500 6.391 12.028 1.00 95.31 104 GLU A O 1
ATOM 877 N N . LEU A 1 105 ? -1.258 5.285 10.088 1.00 95.19 105 LEU A N 1
ATOM 878 C CA . LEU A 1 105 ? -2.647 4.821 10.014 1.00 95.19 105 LEU A CA 1
ATOM 879 C C . LEU A 1 105 ? -3.021 3.950 11.216 1.00 95.19 105 LEU A C 1
ATOM 881 O O . LEU A 1 105 ? -4.089 4.137 11.808 1.00 95.19 105 LEU A O 1
ATOM 885 N N . LYS A 1 106 ? -2.137 3.038 11.626 1.00 94.00 106 LYS A N 1
ATOM 886 C CA . LYS A 1 106 ? -2.337 2.191 12.809 1.00 94.00 106 LYS A CA 1
ATOM 887 C C . LYS A 1 106 ? -2.486 3.029 14.078 1.00 94.00 106 LYS A C 1
ATOM 889 O O . LYS A 1 106 ? -3.428 2.835 14.855 1.00 94.00 106 LYS A O 1
ATOM 894 N N . MET A 1 107 ? -1.608 4.013 14.269 1.00 95.31 107 MET A N 1
ATOM 895 C CA . MET A 1 107 ? -1.681 4.934 15.407 1.00 95.31 107 MET A CA 1
ATOM 896 C C . MET A 1 107 ? -2.949 5.796 15.384 1.00 95.31 107 MET A C 1
ATOM 898 O O . MET A 1 107 ? -3.559 6.022 16.437 1.00 95.31 107 MET A O 1
ATOM 902 N N . SER A 1 108 ? -3.387 6.222 14.198 1.00 97.31 108 SER A N 1
ATOM 903 C CA . SER A 1 108 ? -4.633 6.969 13.999 1.00 97.31 108 SER A CA 1
ATOM 904 C C . SER A 1 108 ? -5.862 6.144 14.394 1.00 97.31 108 SER A C 1
ATOM 906 O O . SER A 1 108 ? -6.692 6.613 15.181 1.00 97.31 108 SER A O 1
ATOM 908 N N . VAL A 1 109 ? -5.952 4.885 13.945 1.00 96.56 109 VAL A N 1
ATOM 909 C CA . VAL A 1 109 ? -7.047 3.968 14.314 1.00 96.56 109 VAL A CA 1
ATOM 910 C C . VAL A 1 109 ? -7.101 3.765 15.828 1.00 96.56 109 VAL A C 1
ATOM 912 O O . VAL A 1 109 ? -8.161 3.944 16.430 1.00 96.56 109 VAL A O 1
ATOM 915 N N . ASN A 1 110 ? -5.962 3.480 16.462 1.00 94.88 110 ASN A N 1
ATOM 916 C CA . ASN A 1 110 ? -5.893 3.269 17.910 1.00 94.88 110 ASN A CA 1
ATOM 917 C C . ASN A 1 110 ? -6.320 4.512 18.700 1.00 94.88 110 ASN A C 1
ATOM 919 O O . ASN A 1 110 ? -7.057 4.416 19.684 1.00 94.88 110 ASN A O 1
ATOM 923 N N . THR A 1 111 ? -5.878 5.691 18.267 1.00 97.81 111 THR A N 1
ATOM 924 C CA . THR A 1 111 ? -6.221 6.959 18.921 1.00 97.81 111 THR A CA 1
ATOM 925 C C . THR A 1 111 ? -7.712 7.258 18.811 1.00 97.81 111 THR A C 1
ATOM 927 O O . THR A 1 111 ? -8.351 7.579 19.814 1.00 97.81 111 THR A O 1
ATOM 930 N N . ARG A 1 112 ? -8.296 7.075 17.623 1.00 97.94 112 ARG A N 1
ATOM 931 C CA . ARG A 1 112 ? -9.734 7.274 17.402 1.00 97.94 112 ARG A CA 1
ATOM 932 C C . ARG A 1 112 ? -10.575 6.252 18.161 1.00 97.94 112 ARG A C 1
ATOM 934 O O . ARG A 1 112 ? -11.584 6.636 18.744 1.00 97.94 112 ARG A O 1
ATOM 941 N N . GLY A 1 113 ? -10.143 4.992 18.218 1.00 97.56 113 GLY A N 1
ATOM 942 C CA . GLY A 1 113 ? -10.809 3.951 19.003 1.00 97.56 113 GLY A CA 1
ATOM 943 C C . GLY A 1 113 ? -10.904 4.314 20.487 1.00 97.56 113 GLY A C 1
ATOM 944 O O . GLY A 1 113 ? -11.984 4.238 21.072 1.00 97.56 113 GLY A O 1
ATOM 945 N N . ARG A 1 114 ? -9.805 4.806 21.080 1.00 97.00 114 ARG A N 1
ATOM 946 C CA . ARG A 1 114 ? -9.795 5.281 22.477 1.00 97.00 114 ARG A CA 1
ATOM 947 C C . ARG A 1 114 ? -10.709 6.482 22.705 1.00 97.00 114 ARG A C 1
ATOM 949 O O . ARG A 1 114 ? -11.392 6.530 23.727 1.00 97.00 114 ARG A O 1
ATOM 956 N N . LEU A 1 115 ? -10.727 7.436 21.771 1.00 98.00 115 LEU A N 1
ATOM 957 C CA . LEU A 1 115 ? -11.586 8.617 21.869 1.00 98.00 115 LEU A CA 1
ATOM 958 C C . LEU A 1 115 ? -13.062 8.214 21.851 1.00 98.00 115 LEU A C 1
ATOM 960 O O . LEU A 1 115 ? -13.804 8.605 22.743 1.00 98.00 115 LEU A O 1
ATOM 964 N N . VAL A 1 116 ? -13.469 7.374 20.896 1.00 98.25 116 VAL A N 1
ATOM 965 C CA . VAL A 1 116 ? -14.858 6.897 20.792 1.00 98.25 116 VAL A CA 1
ATOM 966 C C . VAL A 1 116 ? -15.276 6.132 22.048 1.00 98.25 116 VAL A C 1
ATOM 968 O O . VAL A 1 116 ? -16.353 6.388 22.576 1.00 98.25 116 VAL A O 1
ATOM 971 N N . ALA A 1 117 ? -14.422 5.244 22.564 1.00 97.81 117 ALA A N 1
ATOM 972 C CA . ALA A 1 117 ? -14.711 4.511 23.796 1.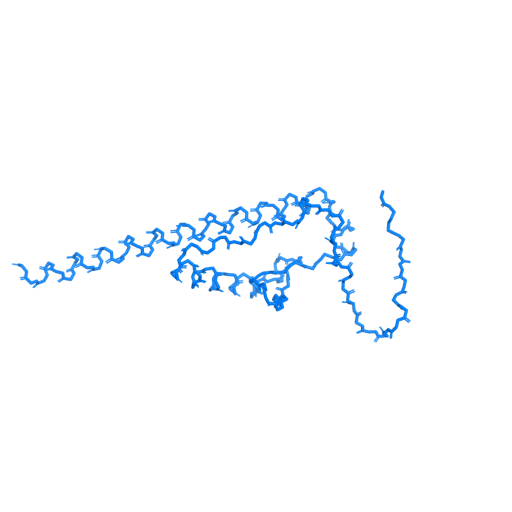00 97.81 117 ALA A CA 1
ATOM 973 C C . ALA A 1 117 ? -14.872 5.451 25.003 1.00 97.81 117 ALA A C 1
ATOM 975 O O . ALA A 1 117 ? -15.813 5.304 25.780 1.00 97.81 117 ALA A O 1
ATOM 976 N N . THR A 1 118 ? -13.990 6.446 25.132 1.00 97.19 118 THR A N 1
ATOM 977 C CA . THR A 1 118 ? -14.062 7.453 26.200 1.00 97.19 118 THR A CA 1
ATOM 978 C C . THR A 1 118 ? -15.352 8.268 26.117 1.00 97.19 118 THR A C 1
ATOM 980 O O . THR A 1 118 ? -16.048 8.409 27.119 1.00 97.19 118 THR A O 1
ATOM 983 N N . GLU A 1 119 ? -15.696 8.782 24.933 1.00 97.56 119 GLU A N 1
ATOM 984 C CA . GLU A 1 119 ? -16.914 9.579 24.740 1.00 97.56 119 GLU A CA 1
ATOM 985 C C . GLU A 1 119 ? -18.192 8.761 24.953 1.00 97.56 119 GLU A C 1
ATOM 987 O O . GLU A 1 119 ? -19.159 9.273 25.511 1.00 97.56 119 GLU A O 1
ATOM 992 N N . PHE A 1 120 ? -18.196 7.483 24.570 1.00 97.44 120 PHE A N 1
ATOM 993 C CA . PHE A 1 120 ? -19.326 6.593 24.826 1.00 97.44 120 PHE A CA 1
ATOM 994 C C . PHE A 1 120 ? -19.529 6.348 26.327 1.00 97.44 120 PHE A C 1
ATOM 996 O O . PHE A 1 120 ? -20.644 6.469 26.825 1.00 97.44 120 PHE A O 1
ATOM 1003 N N . LEU A 1 121 ? -18.457 6.058 27.073 1.00 97.06 121 LEU A N 1
ATOM 1004 C CA . LEU A 1 121 ? -18.549 5.772 28.511 1.00 97.06 121 LEU A CA 1
ATOM 1005 C C . LEU A 1 121 ? -18.969 6.990 29.344 1.00 97.06 121 LEU A C 1
ATOM 1007 O O . LEU A 1 121 ? -19.660 6.818 30.345 1.00 97.06 121 LEU A O 1
ATOM 1011 N N . LYS A 1 122 ? -18.633 8.213 28.909 1.00 96.38 122 LYS A N 1
ATOM 1012 C CA . LYS A 1 122 ? -19.119 9.459 29.532 1.00 96.38 122 LYS A CA 1
ATOM 1013 C C . LYS A 1 122 ? -20.645 9.587 29.545 1.00 96.38 122 LYS A C 1
ATOM 1015 O O . LYS A 1 122 ? -21.158 10.381 30.314 1.00 96.38 122 LYS A O 1
ATOM 1020 N N . GLN A 1 123 ? -21.370 8.851 28.703 1.00 94.88 123 GLN A N 1
ATOM 1021 C CA . GLN A 1 123 ? -22.838 8.885 28.689 1.00 94.88 123 GLN A CA 1
ATOM 1022 C C . GLN A 1 123 ? -23.470 8.084 29.839 1.00 94.88 123 GLN A C 1
ATOM 1024 O O . GLN A 1 123 ? -24.666 8.222 30.082 1.00 94.88 123 GLN A O 1
ATOM 1029 N N . PHE A 1 124 ? -22.693 7.234 30.519 1.00 93.38 124 PHE A N 1
ATOM 1030 C CA . PHE A 1 124 ? -23.164 6.338 31.583 1.00 93.38 124 PHE A CA 1
ATOM 1031 C C . PHE A 1 124 ? -22.660 6.730 32.982 1.00 93.38 124 PHE A C 1
ATOM 1033 O O . PHE A 1 124 ? -22.957 6.023 33.946 1.00 93.38 124 PHE A O 1
ATOM 1040 N N . ILE A 1 125 ? -21.887 7.817 33.080 1.00 77.69 125 ILE A N 1
ATOM 1041 C CA . ILE A 1 125 ? -21.373 8.415 34.322 1.00 77.69 125 ILE A CA 1
ATOM 1042 C C . ILE A 1 125 ? -22.058 9.766 34.501 1.00 77.69 125 ILE A C 1
ATOM 1044 O O . ILE A 1 125 ? -22.531 10.032 35.626 1.00 77.69 125 ILE A O 1
#

Radius of gyration: 20.01 Å; chains: 1; bounding box: 49×27×65 Å

Secondary structure (DSSP, 8-state):
--------SS-TT---------S-GGG-PPPP---SHHHHHHHHHHHHHHHHTTTTSTTB-SSPPTT-S--B---HHHHHHS-HHHHHHHHHHHHHHHHHHHHHHHHHHHHHHHHHHHHHHTT--

InterPro domains:
  IPR008384 Actin-related protein 2/3 complex subunit 4 [PF05856] (32-123)
  IPR008384 Actin-related protein 2/3 complex subunit 4 [PTHR22629] (32-124)
  IPR034666 Arp2/3 complex subunit 2/4 [G3DSA:3.30.1460.20] (1-32)
  IPR034666 Arp2/3 complex subunit 2/4 [G3DSA:3.30.1460.20] (33-124)
  IPR034666 Arp2/3 complex subunit 2/4 [SSF69645] (1-124)

Foldseek 3Di:
DDDDDDDDDDDPDDPPQPPPPPPDVLPCDPALPQPDPLLVVLLLVVLLVVLVVCVVVVQWHVDDDPPHSTDGHDDVVCVVVPPPVVVSVVVVVVVVVSSVVSVVVVVVVVVVVVVVVVVVVVVVD